Protein AF-A0A5W0B1F0-F1 (afdb_monomer_lite)

Radius of gyration: 18.01 Å; chains: 1; bounding box: 50×32×38 Å

Secondary structure (DSSP, 8-state):
-PPP-HHHHHHHHHHH-----PPPP--SSHHHHHHHHHHHHHHHHHHHHHHHTT-THHHHHHHHHHHHHHHHHHHHHHHHHHHHHHHHTT-

Structure (mmCIF, N/CA/C/O backbone):
data_AF-A0A5W0B1F0-F1
#
_entry.id   AF-A0A5W0B1F0-F1
#
loop_
_atom_site.group_PDB
_atom_site.id
_atom_site.type_symbol
_atom_site.label_atom_id
_atom_site.label_alt_id
_atom_site.label_comp_id
_atom_site.label_asym_id
_atom_site.label_entity_id
_atom_site.label_seq_id
_atom_site.pdbx_PDB_ins_code
_atom_site.Cartn_x
_atom_site.Cartn_y
_atom_site.Cartn_z
_atom_site.occupancy
_atom_site.B_iso_or_equiv
_atom_site.auth_seq_id
_atom_site.auth_comp_id
_atom_site.auth_asym_id
_atom_site.auth_atom_id
_atom_site.pdbx_PDB_model_num
ATOM 1 N N . MET A 1 1 ? 11.017 -15.665 -18.200 1.00 48.94 1 MET A N 1
ATOM 2 C CA . MET A 1 1 ? 10.237 -14.619 -17.495 1.00 48.94 1 MET A CA 1
ATOM 3 C C . MET A 1 1 ? 8.820 -14.623 -18.042 1.00 48.94 1 MET A C 1
ATOM 5 O O . MET A 1 1 ? 8.665 -14.351 -19.225 1.00 48.94 1 MET A O 1
ATOM 9 N N . ALA A 1 2 ? 7.808 -14.942 -17.231 1.00 55.69 2 ALA A N 1
ATOM 10 C CA . ALA A 1 2 ? 6.418 -14.791 -17.664 1.00 55.69 2 ALA A CA 1
ATOM 11 C C . ALA A 1 2 ? 6.150 -13.317 -18.020 1.00 55.69 2 ALA A C 1
ATOM 13 O O . ALA A 1 2 ? 6.630 -12.417 -17.315 1.00 55.69 2 ALA A O 1
ATOM 14 N N . LYS A 1 3 ? 5.444 -13.067 -19.131 1.00 59.88 3 LYS A N 1
ATOM 15 C CA . LYS A 1 3 ? 5.024 -11.713 -19.519 1.00 59.88 3 LYS A CA 1
ATOM 16 C C . LYS A 1 3 ? 4.229 -11.123 -18.349 1.00 59.88 3 LYS A C 1
ATOM 18 O O . LYS A 1 3 ? 3.358 -11.794 -17.804 1.00 59.88 3 LYS A O 1
ATOM 23 N N . SER A 1 4 ? 4.578 -9.910 -17.918 1.00 61.91 4 SER A N 1
ATOM 24 C CA . SER A 1 4 ? 3.753 -9.183 -16.947 1.00 61.91 4 SER A CA 1
ATOM 25 C C . SER A 1 4 ? 2.389 -8.977 -17.598 1.00 61.91 4 SER A C 1
ATOM 27 O O . SER A 1 4 ? 2.294 -8.457 -18.708 1.00 61.91 4 SER A O 1
ATOM 29 N N . THR A 1 5 ? 1.357 -9.491 -16.945 1.00 73.75 5 THR A N 1
ATOM 30 C CA . THR A 1 5 ? -0.039 -9.299 -17.322 1.00 73.75 5 THR A CA 1
ATOM 31 C C . THR A 1 5 ? -0.701 -8.564 -16.170 1.00 73.75 5 THR A C 1
ATOM 33 O O . THR A 1 5 ? -0.464 -8.919 -15.013 1.00 73.75 5 THR A O 1
ATOM 36 N N . ASP A 1 6 ? -1.540 -7.575 -16.478 1.00 76.94 6 ASP A N 1
ATOM 37 C CA . ASP A 1 6 ? -2.173 -6.688 -15.488 1.00 76.94 6 ASP A CA 1
ATOM 38 C C . ASP A 1 6 ? -2.823 -7.482 -14.336 1.00 76.94 6 ASP A C 1
ATOM 40 O O . ASP A 1 6 ? -2.581 -7.208 -13.166 1.00 76.94 6 ASP A O 1
ATOM 44 N N . VAL A 1 7 ? -3.514 -8.583 -14.656 1.00 82.62 7 VAL A N 1
ATOM 45 C CA . VAL A 1 7 ? -4.148 -9.487 -13.675 1.00 82.62 7 VAL A CA 1
ATOM 46 C C . VAL A 1 7 ? -3.152 -10.101 -12.682 1.00 82.62 7 VAL A C 1
ATOM 48 O O . VAL A 1 7 ? -3.435 -10.174 -11.488 1.00 82.62 7 VAL A O 1
ATOM 51 N N . ASN A 1 8 ? -1.972 -10.520 -13.144 1.00 84.19 8 ASN A N 1
ATOM 52 C CA . ASN A 1 8 ? -0.965 -11.147 -12.282 1.00 84.19 8 ASN A CA 1
ATOM 53 C C . ASN A 1 8 ? -0.304 -10.117 -11.360 1.00 84.19 8 ASN A C 1
ATOM 55 O O . ASN A 1 8 ? -0.031 -10.412 -10.193 1.00 84.19 8 ASN A O 1
ATOM 59 N N . ASP A 1 9 ? -0.061 -8.907 -11.869 1.00 83.62 9 ASP A N 1
ATOM 60 C CA . ASP A 1 9 ? 0.486 -7.811 -11.072 1.00 83.62 9 ASP A CA 1
ATOM 61 C C . ASP A 1 9 ? -0.539 -7.333 -10.022 1.00 83.62 9 ASP A C 1
ATOM 63 O O . ASP A 1 9 ? -0.161 -7.110 -8.870 1.00 83.62 9 ASP A O 1
ATOM 67 N N . LEU A 1 10 ? -1.833 -7.282 -10.368 1.00 86.06 10 LEU A N 1
ATOM 68 C CA . LEU A 1 10 ? -2.930 -6.994 -9.435 1.00 86.06 10 LEU A CA 1
ATOM 69 C C . LEU A 1 10 ? -3.075 -8.072 -8.354 1.00 86.06 10 LEU A C 1
ATOM 71 O O . LEU A 1 10 ? -3.119 -7.741 -7.170 1.00 86.06 10 LEU A O 1
ATOM 75 N N . LEU A 1 11 ? -3.092 -9.3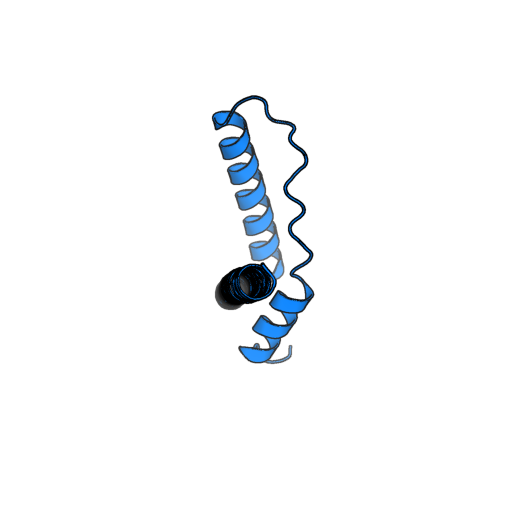57 -8.723 1.00 87.88 11 LEU A N 1
ATOM 76 C CA . LEU A 1 11 ? -3.190 -10.459 -7.759 1.00 87.88 11 LEU A CA 1
ATOM 77 C C . LEU A 1 11 ? -1.994 -10.468 -6.800 1.00 87.88 11 LEU A C 1
ATOM 79 O O . LEU A 1 11 ? -2.162 -10.588 -5.588 1.00 87.88 11 LEU A O 1
ATOM 83 N N . THR A 1 12 ? -0.786 -10.275 -7.333 1.00 86.69 12 THR A N 1
ATOM 84 C CA . THR A 1 12 ? 0.435 -10.193 -6.522 1.00 86.69 12 THR A CA 1
ATOM 85 C C . THR A 1 12 ? 0.386 -9.003 -5.564 1.00 86.69 12 THR A C 1
ATOM 87 O O . THR A 1 12 ? 0.799 -9.123 -4.410 1.00 86.69 12 THR A O 1
ATOM 90 N N . ALA A 1 13 ? -0.088 -7.844 -6.028 1.00 86.88 13 ALA A N 1
ATOM 91 C CA . ALA A 1 13 ? -0.245 -6.660 -5.191 1.00 86.88 13 ALA A CA 1
ATOM 92 C C . ALA A 1 13 ? -1.277 -6.889 -4.078 1.00 86.88 13 ALA A C 1
ATOM 94 O O . ALA A 1 13 ? -0.995 -6.567 -2.926 1.00 86.88 13 ALA A O 1
ATOM 95 N N . TYR A 1 14 ? -2.410 -7.521 -4.395 1.00 87.19 14 TYR A N 1
ATOM 96 C CA . TYR A 1 14 ? -3.445 -7.885 -3.427 1.00 87.19 14 TYR A CA 1
ATOM 97 C C . TYR A 1 14 ? -2.936 -8.849 -2.358 1.00 87.19 14 TYR A C 1
ATOM 99 O O . TYR A 1 14 ? -3.089 -8.583 -1.170 1.00 87.19 14 TYR A O 1
ATOM 107 N N . GLN A 1 15 ? -2.231 -9.911 -2.747 1.00 86.12 15 GLN A N 1
ATOM 108 C CA . GLN A 1 15 ? -1.632 -10.855 -1.796 1.00 86.12 15 GLN A CA 1
ATOM 109 C C . GLN A 1 15 ? -0.576 -10.199 -0.895 1.00 86.12 15 GLN A C 1
ATOM 111 O O . GLN A 1 15 ? -0.449 -10.543 0.277 1.00 86.12 15 GLN A O 1
ATOM 116 N N . LYS A 1 16 ? 0.187 -9.236 -1.427 1.00 82.19 16 LYS A N 1
ATOM 117 C CA . LYS A 1 16 ? 1.191 -8.475 -0.664 1.00 82.19 16 LYS A CA 1
ATOM 118 C C . LYS A 1 16 ? 0.596 -7.379 0.203 1.00 82.19 16 LYS A C 1
ATOM 120 O O . LYS A 1 16 ? 1.328 -6.785 0.999 1.00 82.19 16 LYS A O 1
ATOM 125 N N . GLN A 1 17 ? -0.695 -7.101 0.066 1.00 74.94 17 GLN A N 1
ATOM 126 C CA . GLN A 1 17 ? -1.401 -6.132 0.880 1.00 74.94 17 GLN A CA 1
ATOM 127 C C . GLN A 1 17 ? -1.666 -6.719 2.270 1.00 74.94 17 GLN A C 1
ATOM 129 O O . GLN A 1 17 ? -2.800 -6.930 2.687 1.00 74.94 17 GLN A O 1
ATOM 134 N N . ALA A 1 18 ? -0.591 -6.973 3.020 1.00 62.94 18 ALA A N 1
ATOM 135 C CA . ALA A 1 18 ? -0.682 -7.137 4.459 1.00 62.94 18 ALA A CA 1
ATOM 136 C C . ALA A 1 18 ? -1.356 -5.881 5.024 1.00 62.94 18 ALA A C 1
ATOM 138 O O . ALA A 1 18 ? -1.069 -4.769 4.560 1.00 62.94 18 ALA A O 1
ATOM 139 N N . ARG A 1 19 ? -2.250 -6.051 6.012 1.00 56.47 19 ARG A N 1
ATOM 140 C CA . ARG A 1 19 ? -2.806 -4.933 6.791 1.00 56.47 19 ARG A CA 1
ATOM 141 C C . ARG A 1 19 ? -1.656 -3.975 7.080 1.00 56.47 19 ARG A C 1
ATOM 143 O O . ARG A 1 19 ? -0.708 -4.365 7.760 1.00 56.47 19 ARG A O 1
ATOM 150 N N . LYS A 1 20 ? -1.708 -2.755 6.532 1.00 58.59 20 LYS A N 1
ATOM 151 C CA . LYS A 1 20 ? -0.778 -1.695 6.918 1.00 58.59 20 LYS A CA 1
ATOM 152 C C . LYS A 1 20 ? -1.053 -1.446 8.390 1.00 58.59 20 LYS A C 1
ATOM 154 O O . LYS A 1 20 ? -1.973 -0.708 8.721 1.00 58.59 20 LYS A O 1
ATOM 159 N N . ILE A 1 21 ? -0.324 -2.134 9.264 1.00 55.06 21 ILE A N 1
ATOM 160 C CA . ILE A 1 21 ? -0.341 -1.835 10.684 1.00 55.06 21 ILE A CA 1
ATOM 161 C C . ILE A 1 21 ? 0.220 -0.418 10.740 1.00 55.06 21 ILE A C 1
ATOM 163 O O . ILE A 1 21 ? 1.373 -0.227 10.332 1.00 55.06 21 ILE A O 1
ATOM 167 N N . PRO A 1 22 ? -0.590 0.589 11.117 1.00 54.53 22 PRO A N 1
ATOM 168 C CA . PRO A 1 22 ? -0.066 1.932 11.265 1.00 54.53 22 PRO A CA 1
ATOM 169 C C . PRO A 1 22 ? 1.123 1.820 12.211 1.00 54.53 22 PRO A C 1
ATOM 171 O O . PRO A 1 22 ? 1.034 1.133 13.233 1.00 54.53 22 PRO A O 1
ATOM 174 N N . ALA A 1 23 ? 2.262 2.392 11.817 1.00 58.47 23 ALA A N 1
ATOM 175 C CA . ALA A 1 23 ? 3.455 2.335 12.643 1.00 58.47 23 ALA A CA 1
ATOM 176 C C . ALA A 1 23 ? 3.059 2.807 14.047 1.00 58.47 23 ALA A C 1
ATOM 178 O O . ALA A 1 23 ? 2.560 3.925 14.197 1.00 58.47 23 ALA A O 1
ATOM 179 N N . LYS A 1 24 ? 3.200 1.929 15.051 1.00 54.84 24 LYS A N 1
ATOM 180 C CA . LYS A 1 24 ? 2.956 2.303 16.446 1.00 54.84 24 LYS A CA 1
ATOM 181 C C . LYS A 1 24 ? 3.850 3.512 16.717 1.00 54.84 24 LYS A C 1
ATOM 183 O O . LYS A 1 24 ? 5.040 3.445 16.424 1.00 54.84 24 LYS A O 1
ATOM 188 N N . GLY A 1 25 ? 3.249 4.635 17.107 1.00 64.25 25 GLY A N 1
ATOM 189 C CA . GLY A 1 25 ? 3.887 5.949 17.051 1.00 64.25 25 GLY A CA 1
ATOM 190 C C . GLY A 1 25 ? 5.242 5.986 17.759 1.00 64.25 25 GLY A C 1
ATOM 191 O O . GLY A 1 25 ? 5.349 5.553 18.899 1.00 64.25 25 GLY A O 1
ATOM 192 N N . VAL A 1 26 ? 6.268 6.525 17.090 1.00 65.31 26 VAL A N 1
ATOM 193 C CA . VAL A 1 26 ? 7.583 6.794 17.715 1.00 65.31 26 VAL A CA 1
ATOM 194 C C . VAL A 1 26 ? 8.162 8.154 17.292 1.00 65.31 26 VAL A C 1
ATOM 196 O O . VAL A 1 26 ? 9.350 8.413 17.444 1.00 65.31 26 VAL A O 1
ATOM 199 N N . TYR A 1 27 ? 7.344 9.067 16.760 1.00 65.88 27 TYR A N 1
ATOM 200 C CA . TYR A 1 27 ? 7.800 10.424 16.439 1.00 65.88 27 TYR A CA 1
ATOM 201 C C . TYR A 1 27 ? 6.860 11.453 17.052 1.00 65.88 27 TYR A C 1
ATOM 203 O O . TYR A 1 27 ? 5.691 11.533 16.674 1.00 65.88 27 TYR A O 1
ATOM 211 N N . ALA A 1 28 ? 7.407 12.228 17.990 1.00 64.75 28 ALA A N 1
ATOM 212 C CA . ALA A 1 28 ? 6.683 13.219 18.780 1.00 64.75 28 ALA A CA 1
ATOM 213 C C . ALA A 1 28 ? 6.139 14.390 17.942 1.00 64.75 28 ALA A C 1
ATOM 215 O O . ALA A 1 28 ? 5.121 14.970 18.297 1.00 64.75 28 ALA A O 1
ATOM 216 N N . SER A 1 29 ? 6.782 14.724 16.814 1.00 81.12 29 SER A N 1
ATOM 217 C CA . SER A 1 29 ? 6.356 15.814 15.929 1.00 81.12 29 SER A CA 1
ATOM 218 C C . SER A 1 29 ? 5.942 15.318 14.542 1.00 81.12 29 SER A C 1
ATOM 220 O O . SER A 1 29 ? 6.555 14.414 13.965 1.00 81.12 29 SER A O 1
ATOM 222 N N . LYS A 1 30 ? 4.930 15.976 13.962 1.00 82.44 30 LYS A N 1
ATOM 223 C CA . LYS A 1 30 ? 4.470 15.748 12.580 1.00 82.44 30 LYS A CA 1
ATOM 224 C C . LYS A 1 30 ? 5.606 15.905 11.562 1.00 82.44 30 LYS A C 1
ATOM 226 O O . LYS A 1 30 ? 5.703 15.126 10.620 1.00 82.44 30 LYS A O 1
ATOM 231 N N . GLN A 1 31 ? 6.505 16.866 11.784 1.00 85.69 31 GLN A N 1
ATOM 232 C CA . GLN A 1 31 ? 7.654 17.105 10.909 1.00 85.69 31 GLN A CA 1
ATOM 233 C C . GLN A 1 31 ? 8.580 15.885 10.839 1.00 85.69 31 GLN A C 1
ATOM 235 O O . GLN A 1 31 ? 8.941 15.437 9.751 1.00 85.69 31 GLN A O 1
ATOM 240 N N . ARG A 1 32 ? 8.909 15.296 11.996 1.00 82.38 32 ARG A N 1
ATOM 241 C CA . ARG A 1 32 ? 9.770 14.112 12.066 1.00 82.38 32 ARG A CA 1
ATOM 242 C C . ARG A 1 32 ? 9.106 12.883 11.438 1.00 82.38 32 ARG A C 1
ATOM 244 O O . ARG A 1 32 ? 9.789 12.087 10.800 1.00 82.38 32 ARG A O 1
ATOM 251 N N . GLN A 1 33 ? 7.783 12.752 11.565 1.00 82.25 33 GLN A N 1
ATOM 252 C CA . GLN A 1 33 ? 7.018 11.698 10.886 1.00 82.25 33 GLN A CA 1
ATOM 253 C C . GLN A 1 33 ? 7.145 11.806 9.363 1.00 82.25 33 GLN A C 1
ATOM 255 O O . GLN A 1 33 ? 7.481 10.819 8.707 1.00 82.25 33 GLN A O 1
ATOM 260 N N . ILE A 1 34 ? 6.935 13.005 8.808 1.00 85.38 34 ILE A N 1
ATOM 261 C CA . ILE A 1 34 ? 7.038 13.258 7.363 1.00 85.38 34 ILE A CA 1
ATOM 262 C C . ILE A 1 34 ? 8.452 12.950 6.867 1.00 85.38 34 ILE A C 1
ATOM 264 O O . ILE A 1 34 ? 8.616 12.258 5.862 1.00 85.38 34 ILE A O 1
ATOM 268 N N . GLU A 1 35 ? 9.475 13.416 7.583 1.00 87.19 35 GLU A N 1
ATOM 269 C CA . GLU A 1 35 ? 10.873 13.195 7.217 1.00 87.19 35 GLU A CA 1
ATOM 270 C C . GLU A 1 35 ? 11.214 11.701 7.141 1.00 87.19 35 GLU A C 1
ATOM 272 O O . GLU A 1 35 ? 11.757 11.225 6.136 1.00 87.19 35 GLU A O 1
ATOM 277 N N . VAL A 1 36 ? 10.848 10.942 8.176 1.00 85.62 36 VAL A N 1
ATOM 278 C CA . VAL A 1 36 ? 11.120 9.504 8.244 1.00 85.62 36 VAL A CA 1
ATOM 279 C C . VAL A 1 36 ? 10.333 8.758 7.178 1.00 85.62 36 VAL A C 1
ATOM 281 O O . VAL A 1 36 ? 10.890 7.894 6.498 1.00 85.62 36 VAL A O 1
ATOM 284 N N . GLN A 1 37 ? 9.058 9.094 6.989 1.00 83.69 37 GLN A N 1
ATOM 285 C CA . GLN A 1 37 ? 8.231 8.455 5.974 1.00 83.69 37 GLN A CA 1
ATOM 286 C C . GLN A 1 37 ? 8.772 8.733 4.569 1.00 83.69 37 GLN A C 1
ATOM 288 O O . GLN A 1 37 ? 8.851 7.814 3.750 1.00 83.69 37 GLN A O 1
ATOM 293 N N . ALA A 1 38 ? 9.239 9.955 4.306 1.00 84.62 38 ALA A N 1
ATOM 294 C CA . ALA A 1 38 ? 9.895 10.307 3.055 1.00 84.62 38 ALA A CA 1
ATOM 295 C C . ALA A 1 3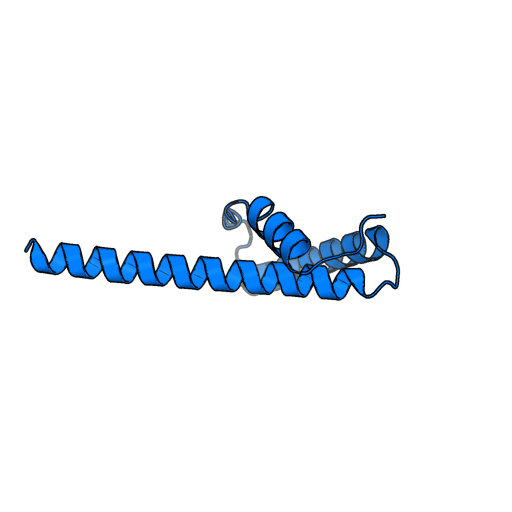8 ? 11.217 9.539 2.870 1.00 84.62 38 ALA A C 1
ATOM 297 O O . ALA A 1 38 ? 11.484 9.018 1.783 1.00 84.62 38 ALA A O 1
ATOM 298 N N . ALA A 1 39 ? 12.037 9.408 3.917 1.00 88.75 39 ALA A N 1
ATOM 299 C CA . ALA A 1 39 ? 13.278 8.632 3.873 1.00 88.75 39 ALA A CA 1
ATOM 300 C C . ALA A 1 39 ? 13.021 7.139 3.612 1.00 88.75 39 ALA A C 1
ATOM 302 O O . ALA A 1 39 ? 13.670 6.531 2.753 1.00 88.75 39 ALA A O 1
ATOM 303 N N . HIS A 1 40 ? 12.031 6.564 4.293 1.00 87.06 40 HIS A N 1
ATOM 304 C CA . HIS A 1 40 ? 11.594 5.189 4.092 1.00 87.06 40 HIS A CA 1
ATOM 305 C C . HIS A 1 40 ? 11.080 4.968 2.663 1.00 87.06 40 HIS A C 1
ATOM 307 O O . HIS A 1 40 ? 11.533 4.045 1.982 1.00 87.06 40 HIS A O 1
ATOM 313 N N . ALA A 1 41 ? 10.215 5.854 2.159 1.00 85.25 41 ALA A N 1
ATOM 314 C CA . ALA A 1 41 ? 9.715 5.793 0.787 1.00 85.25 41 ALA A CA 1
ATOM 315 C C . ALA A 1 41 ? 10.863 5.827 -0.237 1.00 85.25 41 ALA A C 1
ATOM 317 O O . ALA A 1 41 ? 10.909 4.992 -1.144 1.00 85.25 41 ALA A O 1
ATOM 318 N N . ARG A 1 42 ? 11.858 6.711 -0.056 1.00 89.19 42 ARG A N 1
ATOM 319 C CA . ARG A 1 42 ? 13.061 6.750 -0.909 1.00 89.19 42 ARG A CA 1
ATOM 320 C C . ARG A 1 42 ? 13.841 5.432 -0.872 1.00 89.19 42 ARG A C 1
ATOM 322 O O . ARG A 1 42 ? 14.256 4.948 -1.927 1.00 89.19 42 ARG A O 1
ATOM 329 N N . LYS A 1 43 ? 14.036 4.835 0.311 1.00 91.38 43 LYS A N 1
ATOM 330 C CA . LYS A 1 43 ? 14.725 3.540 0.473 1.00 91.38 43 LYS A CA 1
ATOM 331 C C . LYS A 1 43 ? 13.998 2.424 -0.280 1.00 91.38 43 LYS A C 1
ATOM 333 O O . LYS A 1 43 ? 14.626 1.726 -1.078 1.00 91.38 43 LYS A O 1
ATOM 338 N N . VAL A 1 44 ? 12.688 2.299 -0.078 1.00 85.62 44 VAL A N 1
ATOM 339 C CA . VAL A 1 44 ? 11.852 1.289 -0.746 1.00 85.62 44 VAL A CA 1
ATOM 340 C C . VAL A 1 44 ? 11.900 1.466 -2.265 1.00 85.62 44 VAL A C 1
ATOM 342 O O . VAL A 1 44 ? 12.144 0.505 -2.994 1.00 85.62 44 VAL A O 1
ATOM 345 N N . MET A 1 45 ? 11.766 2.699 -2.761 1.00 84.56 45 MET A N 1
ATOM 346 C CA . MET A 1 45 ? 11.835 2.985 -4.197 1.00 84.56 45 MET A CA 1
ATOM 347 C C . MET A 1 45 ? 13.193 2.627 -4.810 1.00 84.56 45 MET A C 1
ATOM 349 O O . MET A 1 45 ? 13.242 2.072 -5.910 1.00 84.56 45 MET A O 1
ATOM 353 N N . ARG A 1 46 ? 14.302 2.876 -4.102 1.00 88.31 46 ARG A N 1
ATOM 354 C CA . ARG A 1 46 ? 15.645 2.462 -4.543 1.00 88.31 46 ARG A CA 1
ATOM 355 C C . ARG A 1 46 ? 15.778 0.940 -4.620 1.00 88.31 46 ARG A C 1
ATOM 357 O O . ARG A 1 46 ? 16.278 0.438 -5.622 1.00 88.31 46 ARG A O 1
ATOM 364 N N . GLN A 1 47 ? 15.315 0.205 -3.607 1.00 86.50 47 GLN A N 1
ATOM 365 C CA . GLN A 1 47 ? 15.340 -1.265 -3.614 1.00 86.50 47 GLN A CA 1
ATOM 366 C C . GLN A 1 47 ? 14.511 -1.840 -4.769 1.00 86.50 47 GLN A C 1
ATOM 368 O O . GLN A 1 47 ? 14.983 -2.707 -5.502 1.00 86.50 47 GLN A O 1
ATOM 373 N N . ARG A 1 48 ? 13.308 -1.298 -4.991 1.00 83.25 48 ARG A N 1
ATOM 374 C CA . ARG A 1 48 ? 12.434 -1.707 -6.097 1.00 83.25 48 ARG A CA 1
ATOM 375 C C . ARG A 1 48 ? 13.078 -1.458 -7.460 1.00 83.25 48 ARG A C 1
ATOM 377 O O . ARG A 1 48 ? 13.062 -2.356 -8.295 1.00 83.25 48 ARG A O 1
ATOM 384 N N . ARG A 1 49 ? 13.709 -0.293 -7.662 1.00 84.38 49 ARG A N 1
ATOM 385 C CA . ARG A 1 49 ? 14.482 0.018 -8.882 1.00 84.38 49 ARG A CA 1
ATOM 386 C C . ARG A 1 49 ? 15.630 -0.967 -9.106 1.00 84.38 49 ARG A C 1
ATOM 388 O O . ARG A 1 49 ? 15.802 -1.432 -10.224 1.00 84.38 49 ARG A O 1
ATOM 395 N N . ARG A 1 50 ? 16.381 -1.331 -8.060 1.00 84.69 50 ARG A N 1
ATOM 396 C CA . ARG A 1 50 ? 17.466 -2.329 -8.163 1.00 84.69 50 ARG A CA 1
ATOM 397 C C . ARG A 1 50 ? 16.953 -3.712 -8.574 1.00 84.69 50 ARG A C 1
ATOM 399 O O . ARG A 1 50 ? 17.604 -4.376 -9.364 1.00 84.69 50 ARG A O 1
ATOM 406 N N . SER A 1 51 ? 15.781 -4.120 -8.085 1.00 79.81 51 SER A N 1
ATOM 407 C CA . SER A 1 51 ? 15.197 -5.435 -8.390 1.00 79.81 51 SER A CA 1
ATOM 408 C C . SER A 1 51 ? 14.765 -5.610 -9.853 1.00 79.81 51 SER A C 1
ATOM 410 O O . SER A 1 51 ? 14.752 -6.739 -10.336 1.00 79.81 51 SER A O 1
ATOM 412 N N . VAL A 1 52 ? 14.376 -4.538 -10.553 1.00 75.81 52 VAL A N 1
ATOM 413 C CA . VAL A 1 52 ? 13.839 -4.617 -11.931 1.00 75.81 52 VAL A CA 1
ATOM 414 C C . VAL A 1 52 ? 14.663 -3.857 -12.973 1.00 75.81 52 VAL A C 1
ATOM 416 O O . VAL A 1 52 ? 14.386 -3.971 -14.166 1.00 75.81 52 VAL A O 1
ATOM 419 N N . GLY A 1 53 ? 15.653 -3.071 -12.549 1.00 74.88 53 GLY A N 1
ATOM 420 C CA . GLY A 1 53 ? 16.442 -2.207 -13.425 1.00 74.88 53 GLY A CA 1
ATOM 421 C C . GLY A 1 53 ? 15.631 -1.049 -14.024 1.00 74.88 53 GLY A C 1
ATOM 422 O O . GLY A 1 53 ? 14.642 -0.593 -13.448 1.00 74.88 53 GLY A O 1
ATOM 423 N N . LYS A 1 54 ? 16.041 -0.569 -15.207 1.00 67.06 54 LYS A N 1
ATOM 424 C CA . LYS A 1 54 ? 15.364 0.501 -15.975 1.00 67.06 54 LYS A CA 1
ATOM 425 C C . LYS A 1 54 ? 14.129 0.006 -16.756 1.00 67.06 54 LYS A C 1
ATOM 427 O O . LYS A 1 54 ? 13.774 0.575 -17.780 1.00 67.06 54 LYS A O 1
ATOM 432 N N . SER A 1 55 ? 13.492 -1.077 -16.314 1.00 71.62 55 SER A N 1
ATOM 433 C CA . SER A 1 55 ? 12.336 -1.659 -17.003 1.00 71.62 55 SER A CA 1
ATOM 434 C C . SER A 1 55 ? 11.026 -0.965 -16.608 1.00 71.62 55 SER A C 1
ATOM 436 O O . SER A 1 55 ? 10.794 -0.688 -15.427 1.00 71.62 55 SER A O 1
ATOM 438 N N . ASN A 1 56 ? 10.112 -0.801 -17.574 1.00 73.12 56 ASN A N 1
ATOM 439 C CA . ASN A 1 56 ? 8.735 -0.320 -17.361 1.00 73.12 56 ASN A CA 1
ATOM 440 C C . ASN A 1 56 ? 7.947 -1.154 -16.333 1.00 73.12 56 ASN A C 1
ATOM 442 O O . ASN A 1 56 ? 6.971 -0.679 -15.755 1.00 73.12 56 ASN A O 1
ATOM 446 N N . LYS A 1 57 ? 8.425 -2.365 -16.018 1.00 77.88 57 LYS A N 1
ATOM 447 C CA . LYS A 1 57 ? 7.890 -3.255 -14.981 1.00 77.88 57 LYS A CA 1
ATOM 448 C C . LYS A 1 57 ? 7.783 -2.599 -13.601 1.00 77.88 57 LYS A C 1
ATOM 450 O O . LYS A 1 57 ? 6.922 -2.986 -12.813 1.00 77.88 57 LYS A O 1
ATOM 455 N N . LEU A 1 58 ? 8.638 -1.618 -13.288 1.00 81.81 58 LEU A N 1
ATOM 456 C CA . LEU A 1 58 ? 8.513 -0.862 -12.040 1.00 81.81 58 LEU A CA 1
ATOM 457 C C . LEU A 1 58 ? 7.213 -0.052 -12.001 1.00 81.81 58 LEU A C 1
ATOM 459 O O . LEU A 1 58 ? 6.516 -0.079 -10.991 1.00 81.81 58 LEU A O 1
ATOM 463 N N . GLY A 1 59 ? 6.909 0.653 -13.094 1.00 80.69 59 GLY A N 1
ATOM 464 C CA . GLY A 1 59 ? 5.711 1.478 -13.217 1.00 80.69 59 GLY A CA 1
ATOM 465 C C . GLY A 1 59 ? 4.452 0.629 -13.117 1.00 80.69 59 GLY A C 1
ATOM 466 O O . GLY A 1 59 ? 3.626 0.882 -12.248 1.00 80.69 59 GLY A O 1
ATOM 467 N N . CYS A 1 60 ? 4.375 -0.451 -13.902 1.00 82.94 60 CYS A N 1
ATOM 468 C CA . CYS A 1 60 ? 3.236 -1.374 -13.886 1.00 82.94 60 CYS A CA 1
ATOM 469 C C . CYS A 1 60 ? 2.947 -1.923 -12.479 1.00 82.94 60 CYS A C 1
ATOM 471 O O . CYS A 1 60 ? 1.803 -1.907 -12.033 1.00 82.94 60 CYS A O 1
ATOM 473 N N . ARG A 1 61 ? 3.986 -2.327 -11.733 1.00 84.06 61 ARG A N 1
ATOM 474 C CA . ARG A 1 61 ? 3.835 -2.819 -10.352 1.00 84.06 61 ARG A CA 1
ATOM 475 C C . ARG A 1 61 ? 3.332 -1.749 -9.389 1.00 84.06 61 ARG A C 1
ATOM 477 O O . ARG A 1 61 ? 2.481 -2.041 -8.559 1.00 84.06 61 ARG A O 1
ATOM 484 N N . ILE A 1 62 ? 3.846 -0.523 -9.487 1.00 83.81 62 ILE A N 1
ATOM 485 C CA . ILE A 1 62 ? 3.396 0.587 -8.634 1.00 83.81 62 ILE A CA 1
ATOM 486 C C . ILE A 1 62 ? 1.935 0.923 -8.934 1.00 83.81 62 ILE A C 1
ATOM 488 O O . ILE A 1 62 ? 1.145 1.084 -8.008 1.00 83.81 62 ILE A O 1
ATOM 492 N N . THR A 1 63 ? 1.561 0.981 -10.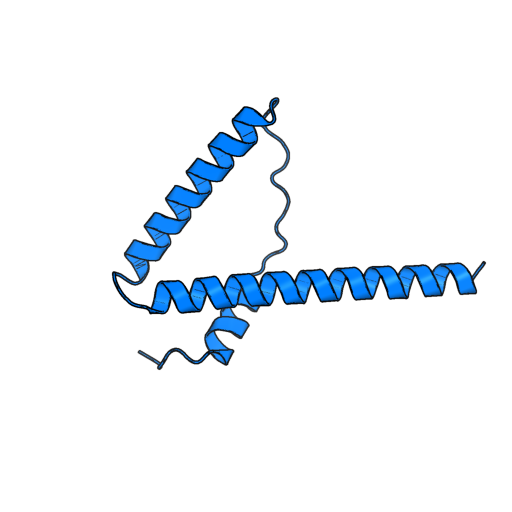211 1.00 85.75 63 THR A N 1
ATOM 493 C CA . THR A 1 63 ? 0.176 1.216 -10.625 1.00 85.75 63 THR A CA 1
ATOM 494 C C . THR A 1 63 ? -0.751 0.121 -10.105 1.00 85.75 63 THR A C 1
ATOM 496 O O . THR A 1 63 ? -1.802 0.442 -9.555 1.00 85.75 63 THR A O 1
ATOM 499 N N . ALA A 1 64 ? -0.359 -1.152 -10.212 1.00 87.50 64 ALA A N 1
ATOM 500 C CA . ALA A 1 64 ? -1.126 -2.263 -9.656 1.00 87.50 64 ALA A CA 1
ATOM 501 C C . ALA A 1 64 ? -1.289 -2.134 -8.131 1.00 87.50 64 ALA A C 1
ATOM 503 O O . ALA A 1 64 ? -2.408 -2.204 -7.634 1.00 87.50 64 ALA A O 1
ATOM 504 N N . GLU A 1 65 ? -0.213 -1.848 -7.390 1.00 87.06 65 GLU A N 1
ATOM 505 C CA . GLU A 1 65 ? -0.278 -1.618 -5.939 1.00 87.06 65 GLU A CA 1
ATOM 506 C C . GLU A 1 65 ? -1.221 -0.463 -5.563 1.00 87.06 65 GLU A C 1
ATOM 508 O O . GLU A 1 65 ? -2.011 -0.597 -4.630 1.00 87.06 65 GLU A O 1
ATOM 513 N N . MET A 1 66 ? -1.181 0.658 -6.291 1.00 86.38 66 MET A N 1
ATOM 514 C CA . MET A 1 66 ? -2.082 1.791 -6.048 1.00 86.38 66 MET A CA 1
ATOM 515 C C . MET A 1 66 ? -3.544 1.451 -6.343 1.00 86.38 66 MET A C 1
ATOM 517 O O . MET A 1 66 ? -4.421 1.798 -5.554 1.00 86.38 66 MET A O 1
ATOM 521 N N . ARG A 1 67 ? -3.813 0.758 -7.457 1.00 87.44 67 ARG A N 1
ATOM 522 C CA . ARG A 1 67 ? -5.168 0.328 -7.832 1.00 87.44 67 ARG A CA 1
ATOM 523 C C . ARG A 1 67 ? -5.764 -0.595 -6.777 1.00 87.44 67 ARG A C 1
ATOM 525 O O . ARG A 1 67 ? -6.890 -0.379 -6.342 1.00 87.44 67 ARG A O 1
ATOM 532 N N . VAL A 1 68 ? -5.003 -1.594 -6.335 1.00 89.88 68 VAL A N 1
ATOM 533 C CA . VAL A 1 68 ? -5.459 -2.530 -5.303 1.00 89.88 68 VAL A CA 1
ATOM 534 C C . VAL A 1 68 ? -5.680 -1.811 -3.969 1.00 89.88 68 VAL A C 1
ATOM 536 O O . VAL A 1 68 ? -6.693 -2.053 -3.316 1.00 89.88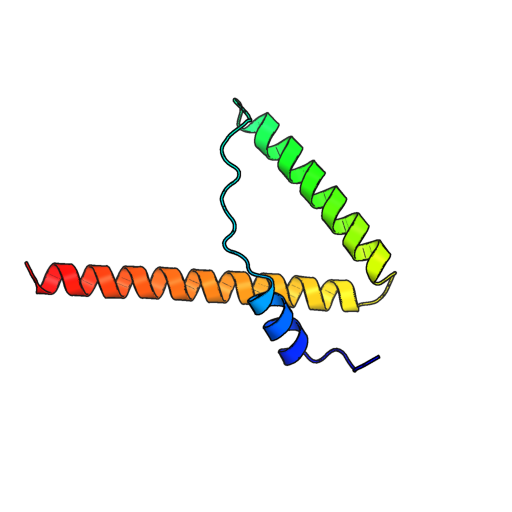 68 VAL A O 1
ATOM 539 N N . ALA A 1 69 ? -4.799 -0.881 -3.585 1.00 87.00 69 ALA A N 1
ATOM 540 C CA . ALA A 1 69 ? -4.996 -0.064 -2.389 1.00 87.00 69 ALA A CA 1
ATOM 541 C C . ALA A 1 69 ? -6.327 0.701 -2.426 1.00 87.00 69 ALA A C 1
ATOM 543 O O . ALA A 1 69 ? -7.106 0.598 -1.479 1.00 87.00 69 ALA A O 1
ATOM 544 N N . LEU A 1 70 ? -6.616 1.373 -3.543 1.00 87.81 70 LEU A N 1
ATOM 545 C CA . LEU A 1 70 ? -7.864 2.106 -3.743 1.00 87.81 70 LEU A CA 1
ATOM 546 C C . LEU A 1 70 ? -9.092 1.186 -3.678 1.00 87.81 70 LEU A C 1
ATOM 548 O O . LEU A 1 70 ? -10.043 1.489 -2.966 1.00 87.81 70 LEU A O 1
ATOM 552 N N . ILE A 1 71 ? -9.066 0.042 -4.370 1.00 88.56 71 ILE A N 1
ATOM 553 C CA . ILE A 1 71 ? -10.175 -0.929 -4.353 1.00 88.56 71 ILE A CA 1
ATOM 554 C C . ILE A 1 71 ? -10.438 -1.424 -2.926 1.00 88.56 71 ILE A C 1
ATOM 556 O O . ILE A 1 71 ? -11.586 -1.493 -2.489 1.00 88.56 71 ILE A O 1
ATOM 560 N N . CYS A 1 72 ? -9.383 -1.744 -2.175 1.00 86.75 72 CYS A N 1
ATOM 561 C CA . CYS A 1 72 ? -9.501 -2.165 -0.783 1.00 86.75 72 CYS A CA 1
ATOM 562 C C . CYS A 1 72 ? -10.096 -1.064 0.110 1.00 86.75 72 CYS A C 1
ATOM 564 O O . CYS A 1 72 ? -10.945 -1.367 0.947 1.00 86.75 72 CYS A O 1
ATOM 566 N N . GLU A 1 73 ? -9.696 0.197 -0.074 1.00 86.56 73 GLU A N 1
ATOM 567 C CA . GLU A 1 73 ? -10.265 1.338 0.657 1.00 86.56 73 GLU A CA 1
ATOM 568 C C . GLU A 1 73 ? -11.743 1.555 0.315 1.00 86.56 73 GLU A C 1
ATOM 570 O O . GLU A 1 73 ? -12.569 1.682 1.217 1.00 86.56 73 GLU A O 1
ATOM 575 N N . MET A 1 74 ? -12.109 1.518 -0.969 1.00 89.25 74 MET A N 1
ATOM 576 C CA . MET A 1 74 ? -13.504 1.630 -1.407 1.00 89.25 74 MET A CA 1
ATOM 577 C C . MET A 1 74 ? -14.369 0.506 -0.825 1.00 89.25 74 MET A C 1
ATOM 579 O O . MET A 1 74 ? -15.464 0.759 -0.324 1.00 89.25 74 MET A O 1
ATOM 583 N N . ASN A 1 75 ? -13.863 -0.731 -0.831 1.00 90.06 75 ASN A N 1
ATOM 584 C CA . ASN A 1 75 ? -14.558 -1.878 -0.247 1.00 90.06 75 ASN A CA 1
ATOM 585 C C . ASN A 1 75 ? -14.734 -1.740 1.268 1.00 90.06 75 ASN A C 1
ATOM 587 O O . ASN A 1 75 ? -15.795 -2.091 1.791 1.00 90.06 75 ASN A O 1
ATOM 591 N N . PHE A 1 76 ? -13.727 -1.209 1.967 1.00 87.25 76 PHE A N 1
ATOM 592 C CA . PHE A 1 76 ? -13.812 -0.913 3.394 1.00 87.25 76 PHE A CA 1
ATOM 593 C C . PHE A 1 76 ? -14.887 0.141 3.685 1.00 87.25 76 PHE A C 1
ATOM 595 O O . PHE A 1 76 ? -15.758 -0.097 4.519 1.00 87.25 76 PHE A O 1
ATOM 602 N N . TRP A 1 77 ? -14.901 1.260 2.956 1.00 85.62 77 TRP A N 1
ATOM 603 C CA . TRP A 1 77 ? -15.933 2.290 3.119 1.00 85.62 77 TRP A CA 1
ATOM 604 C C . TRP A 1 77 ? -17.333 1.766 2.809 1.00 85.62 77 TRP A C 1
ATOM 606 O O . TRP A 1 77 ? -18.266 1.999 3.576 1.00 85.62 77 TRP A O 1
ATOM 616 N N . ALA A 1 78 ? -17.483 0.983 1.740 1.00 92.50 78 ALA A N 1
ATOM 617 C CA . ALA A 1 78 ? -18.755 0.355 1.408 1.00 92.50 78 ALA A CA 1
ATOM 618 C C . ALA A 1 78 ? -19.229 -0.607 2.513 1.00 92.50 78 ALA A C 1
ATOM 620 O O . ALA A 1 78 ? -20.427 -0.667 2.798 1.00 92.50 78 ALA A O 1
ATOM 621 N N . LEU A 1 79 ? -18.309 -1.342 3.151 1.00 91.19 79 LEU A N 1
ATOM 622 C CA . LEU A 1 79 ? -18.610 -2.188 4.305 1.00 91.19 79 LEU A CA 1
ATOM 623 C C . LEU A 1 79 ? -19.099 -1.354 5.494 1.00 91.19 79 LEU A C 1
ATOM 625 O O . LEU A 1 79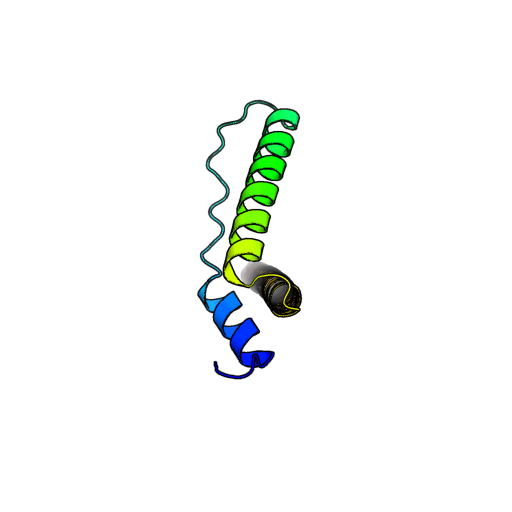 ? -20.164 -1.657 6.020 1.00 91.19 79 LEU A O 1
ATOM 629 N N . VAL A 1 80 ? -18.380 -0.290 5.863 1.00 89.88 80 VAL A N 1
ATOM 630 C CA . VAL A 1 80 ? -18.777 0.622 6.951 1.00 89.88 80 VAL A CA 1
ATOM 631 C C . VAL A 1 80 ? -20.173 1.196 6.698 1.00 89.88 80 VAL A C 1
ATOM 633 O O . VAL A 1 80 ? -21.039 1.106 7.564 1.00 89.88 80 VAL A O 1
ATOM 636 N N . CYS A 1 81 ? -20.446 1.705 5.493 1.00 91.88 81 CYS A N 1
ATOM 637 C CA . CYS A 1 81 ? -21.765 2.238 5.150 1.00 91.88 81 CYS A CA 1
ATOM 638 C C . CYS A 1 81 ? -22.882 1.187 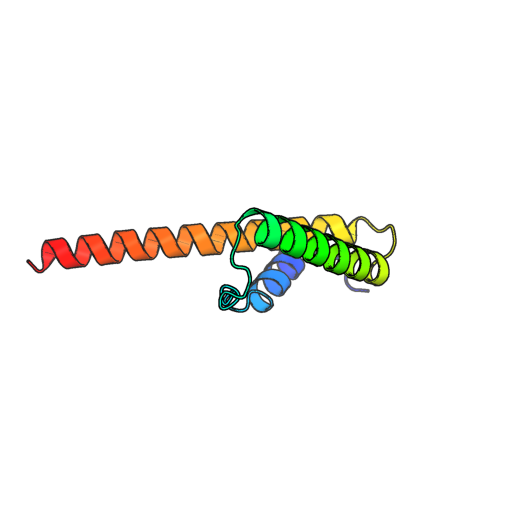5.261 1.00 91.88 81 CYS A C 1
ATOM 640 O O . CYS A 1 81 ? -23.980 1.511 5.710 1.00 91.88 81 CYS A O 1
ATOM 642 N N . ARG A 1 82 ? -22.632 -0.065 4.846 1.00 92.50 82 ARG A N 1
ATOM 643 C CA . ARG A 1 82 ? -23.611 -1.157 4.992 1.00 92.50 82 ARG A CA 1
ATOM 644 C C . ARG A 1 82 ? -23.858 -1.499 6.461 1.00 92.50 82 ARG A C 1
ATOM 646 O O . ARG A 1 82 ? -25.017 -1.627 6.840 1.00 92.50 82 ARG A O 1
ATOM 653 N N . SER A 1 83 ? -22.803 -1.600 7.268 1.00 90.06 83 SER A N 1
ATOM 654 C CA . SER A 1 83 ? -22.910 -1.879 8.703 1.00 90.06 83 SER A CA 1
ATOM 655 C C . SER A 1 83 ? -23.683 -0.787 9.440 1.00 90.06 83 SER A C 1
ATOM 657 O O . SER A 1 83 ? -24.585 -1.101 10.207 1.00 90.06 83 SER A O 1
ATOM 659 N N . ASN A 1 84 ? -23.403 0.487 9.151 1.00 88.81 84 ASN A N 1
ATOM 660 C CA . ASN A 1 84 ? -24.109 1.610 9.773 1.00 88.81 84 ASN A CA 1
ATOM 661 C C . ASN A 1 84 ? -25.606 1.589 9.439 1.00 88.81 84 ASN A C 1
ATOM 663 O O . ASN A 1 84 ? -26.434 1.747 10.329 1.00 88.81 84 ASN A O 1
ATOM 667 N N . ARG A 1 85 ? -25.976 1.316 8.178 1.00 87.81 85 ARG A N 1
ATOM 668 C CA . ARG A 1 85 ? -27.392 1.161 7.796 1.00 87.81 85 ARG A CA 1
ATOM 669 C C . ARG A 1 85 ? -28.085 0.027 8.553 1.00 87.81 85 ARG A C 1
ATOM 671 O O . ARG A 1 85 ? -29.241 0.171 8.920 1.00 87.81 85 ARG A O 1
ATOM 678 N N . GLN A 1 86 ? -27.395 -1.089 8.787 1.00 86.94 86 GLN A N 1
ATOM 679 C CA . GLN A 1 86 ? -27.957 -2.207 9.549 1.00 86.94 86 GLN A CA 1
ATOM 680 C C . GLN A 1 86 ? -28.120 -1.904 11.043 1.00 86.94 86 GLN A C 1
ATOM 682 O O . GLN A 1 86 ? -28.979 -2.516 11.666 1.00 86.94 86 GLN A O 1
ATOM 687 N N . GLN A 1 87 ? -27.312 -1.005 11.616 1.00 80.94 87 GLN A N 1
ATOM 688 C CA . GLN A 1 87 ? -27.480 -0.557 13.003 1.00 80.94 87 GLN A CA 1
ATOM 689 C C . GLN A 1 87 ? -28.717 0.335 13.140 1.00 80.94 87 GLN A C 1
ATOM 691 O O . GLN A 1 87 ? -29.562 0.047 13.970 1.00 80.94 87 GLN A O 1
ATOM 696 N N . VAL A 1 88 ? -28.899 1.301 12.232 1.00 77.44 88 VAL A N 1
ATOM 697 C CA . VAL A 1 88 ? -30.073 2.200 12.224 1.00 77.44 88 VAL A CA 1
ATOM 698 C C . VAL A 1 88 ? -31.408 1.457 12.063 1.00 77.44 88 VAL A C 1
ATOM 700 O O . VAL A 1 88 ? -32.425 1.940 12.524 1.00 77.44 88 VAL A O 1
ATOM 703 N N . ILE A 1 89 ? -31.433 0.299 11.393 1.00 68.94 89 ILE A N 1
ATOM 704 C CA . ILE A 1 89 ? -32.657 -0.516 11.233 1.00 68.94 89 ILE A CA 1
ATOM 705 C C . ILE A 1 89 ? -32.962 -1.355 12.490 1.00 68.94 89 ILE A C 1
ATOM 707 O O . ILE A 1 89 ? -34.076 -1.849 12.644 1.00 68.94 89 ILE A O 1
ATOM 711 N N . LYS A 1 90 ? -31.960 -1.593 13.344 1.00 61.44 90 LYS A N 1
ATOM 712 C CA . LYS A 1 90 ? -32.098 -2.410 14.558 1.00 61.44 90 LYS A CA 1
ATOM 713 C C . LYS A 1 90 ? -32.461 -1.597 15.803 1.00 61.44 90 LYS A C 1
ATOM 715 O O . LYS A 1 90 ? -32.872 -2.224 16.778 1.00 61.44 90 LYS A O 1
ATOM 720 N N . ASP A 1 91 ? -32.295 -0.278 15.753 1.00 51.69 91 ASP A N 1
ATOM 721 C CA . ASP A 1 91 ? -32.753 0.684 16.762 1.00 51.69 91 ASP A CA 1
ATOM 722 C C . ASP A 1 91 ? -34.172 1.176 16.428 1.00 51.69 91 ASP A C 1
ATOM 724 O O . ASP A 1 91 ? -34.963 1.378 17.377 1.00 51.69 91 ASP A O 1
#

pLDDT: mean 79.61, std 11.25, range [48.94, 92.5]

Organism: NCBI:txid149386

Sequence (91 aa):
MAKSTDVNDLLTAYQKQARKIPAKGVYASKQRQIEVQAAHARKVMRQRRRSVGKSNKLGCRITAEMRVALICEMNFWALVCRSNRQQVIKD

Foldseek 3Di:
DPPDDLVVLLVVLLVVPDPPPPPPDDDPDPVVVVVVVVVVVVVVLVVLCVVPPPDCVSVSNVVSNVVNVVVVVVVVVVVVVVVVVVVVVVD